Protein AF-A0A482PU15-F1 (afdb_monomer_lite)

Radius of gyration: 13.48 Å; chains: 1; bounding box: 25×33×45 Å

pLDDT: mean 84.48, std 17.41, range [38.44, 97.62]

InterPro domains:
  IPR025317 Protein of unknown function DUF4222 [PF13973] (11-62)

Secondary structure (DSSP, 8-state):
------GGGSPPP-TT-EEEETTS-EEEEEEEETTEEEEEETT--S-EEEEHHHHHHHEEEPP-----

Structure (mmCIF, N/CA/C/O backbone):
data_AF-A0A482PU15-F1
#
_entry.id   AF-A0A482PU15-F1
#
loop_
_atom_site.group_PDB
_atom_site.id
_atom_site.type_symbol
_atom_site.label_atom_id
_atom_site.label_alt_id
_atom_site.label_comp_id
_atom_site.label_asym_id
_atom_site.label_entity_id
_atom_site.label_seq_id
_atom_site.pdbx_PDB_ins_code
_atom_site.Cartn_x
_atom_site.Cartn_y
_atom_site.Cartn_z
_atom_site.occupancy
_atom_site.B_iso_or_equiv
_atom_site.auth_seq_id
_atom_site.auth_comp_id
_atom_site.auth_asym_id
_atom_site.auth_atom_id
_atom_site.pdbx_PDB_model_num
ATOM 1 N N . MET A 1 1 ? 13.660 20.539 -25.072 1.00 48.66 1 MET A N 1
ATOM 2 C CA . MET A 1 1 ? 12.360 20.133 -24.507 1.00 48.66 1 MET A CA 1
ATOM 3 C C . MET A 1 1 ? 12.400 18.631 -24.280 1.00 48.66 1 MET A C 1
ATOM 5 O O . MET A 1 1 ? 12.116 17.877 -25.191 1.00 48.66 1 MET A O 1
ATOM 9 N N . HIS A 1 2 ? 12.852 18.202 -23.105 1.00 45.59 2 HIS A N 1
ATOM 10 C CA . HIS A 1 2 ? 12.753 16.810 -22.675 1.00 45.59 2 HIS A CA 1
ATOM 11 C C . HIS A 1 2 ? 12.323 16.844 -21.215 1.00 45.59 2 HIS A C 1
ATOM 13 O O . HIS A 1 2 ? 13.146 16.916 -20.308 1.00 45.59 2 HIS A O 1
ATOM 19 N N . CYS A 1 3 ? 11.012 16.910 -21.006 1.00 46.69 3 CYS A N 1
ATOM 20 C CA . CYS A 1 3 ? 10.412 16.797 -19.687 1.00 46.69 3 CYS A CA 1
ATOM 21 C C . CYS A 1 3 ? 10.469 15.325 -19.263 1.00 46.69 3 CYS A C 1
ATOM 23 O O . CYS A 1 3 ? 9.465 14.625 -19.320 1.00 46.69 3 CYS A O 1
ATOM 25 N N . TYR A 1 4 ? 11.643 14.846 -18.858 1.00 48.22 4 TYR A N 1
ATOM 26 C CA . TYR A 1 4 ? 11.716 13.681 -17.987 1.00 48.22 4 TYR A CA 1
ATOM 27 C C . TYR A 1 4 ? 11.541 14.217 -16.569 1.00 48.22 4 TYR A C 1
ATOM 29 O O . TYR A 1 4 ? 12.506 14.623 -15.932 1.00 48.22 4 TYR A O 1
ATOM 37 N N . HIS A 1 5 ? 10.298 14.304 -16.088 1.00 51.56 5 HIS A N 1
ATOM 38 C CA . HIS A 1 5 ? 10.119 14.204 -14.642 1.00 51.56 5 HIS A CA 1
ATOM 39 C C . HIS A 1 5 ? 10.610 12.803 -14.286 1.00 51.56 5 HIS A C 1
ATOM 41 O O . HIS A 1 5 ? 10.031 11.810 -14.730 1.00 51.56 5 HIS A O 1
ATOM 47 N N . THR A 1 6 ? 11.752 12.729 -13.612 1.00 50.19 6 THR A N 1
ATOM 48 C CA . THR A 1 6 ? 12.310 11.476 -13.131 1.00 50.19 6 THR A CA 1
ATOM 49 C C . THR A 1 6 ? 11.261 10.817 -12.238 1.00 50.19 6 THR A C 1
ATOM 51 O O . THR A 1 6 ? 10.692 11.436 -11.343 1.00 50.19 6 THR A O 1
ATOM 54 N N . VAL A 1 7 ? 10.985 9.537 -12.481 1.00 54.28 7 VAL A N 1
ATOM 55 C CA . VAL A 1 7 ? 10.117 8.676 -11.651 1.00 54.28 7 VAL A CA 1
ATOM 56 C C . VAL A 1 7 ? 10.755 8.427 -10.262 1.00 54.28 7 VAL A C 1
ATOM 58 O O . VAL A 1 7 ? 10.325 7.564 -9.507 1.00 54.28 7 VAL A O 1
ATOM 61 N N . GLU A 1 8 ? 11.798 9.181 -9.916 1.00 55.84 8 GLU A N 1
ATOM 62 C CA . GLU A 1 8 ? 12.726 8.934 -8.815 1.00 55.84 8 GLU A CA 1
ATOM 63 C C . GLU A 1 8 ? 12.295 9.578 -7.489 1.00 55.84 8 GLU A C 1
ATOM 65 O O . GLU A 1 8 ? 12.876 9.254 -6.460 1.00 55.84 8 GLU A O 1
ATOM 70 N N . ASP A 1 9 ? 11.262 10.428 -7.474 1.00 63.72 9 ASP A N 1
ATOM 71 C CA . ASP A 1 9 ? 10.856 11.156 -6.257 1.00 63.72 9 ASP A CA 1
ATOM 72 C C . ASP A 1 9 ? 9.594 10.594 -5.572 1.00 63.72 9 ASP A C 1
ATOM 74 O O . ASP A 1 9 ? 9.132 11.129 -4.568 1.00 63.72 9 ASP A O 1
ATOM 78 N N . VAL A 1 10 ? 8.996 9.503 -6.077 1.00 68.50 10 VAL A N 1
ATOM 79 C CA . VAL A 1 10 ? 7.870 8.869 -5.366 1.00 68.50 10 VAL A CA 1
ATOM 80 C C . VAL A 1 10 ? 8.432 8.002 -4.236 1.00 68.50 10 VAL A C 1
ATOM 82 O O . VAL A 1 10 ? 9.070 6.985 -4.524 1.00 68.50 10 VAL A O 1
ATOM 85 N N . PRO A 1 11 ? 8.195 8.346 -2.955 1.00 82.69 11 PRO A N 1
ATOM 86 C CA . PRO A 1 11 ? 8.739 7.578 -1.847 1.00 82.69 11 PRO A CA 1
ATOM 87 C C . PRO A 1 11 ? 8.184 6.152 -1.870 1.00 82.69 11 PRO A C 1
ATOM 89 O O . PRO A 1 11 ? 6.972 5.940 -1.983 1.00 82.69 11 PRO A O 1
ATOM 92 N N . LEU A 1 12 ? 9.080 5.171 -1.734 1.00 88.50 12 LEU A N 1
ATOM 93 C CA . LEU A 1 12 ? 8.691 3.768 -1.651 1.00 88.50 12 LEU A CA 1
ATOM 94 C C . LEU A 1 12 ? 7.800 3.525 -0.420 1.00 88.50 12 LEU A C 1
ATOM 96 O O . LEU A 1 12 ? 8.031 4.131 0.635 1.00 88.50 12 LEU A O 1
ATOM 100 N N . PRO A 1 13 ? 6.808 2.620 -0.518 1.00 92.69 13 PRO A N 1
ATOM 101 C CA . PRO A 1 13 ? 6.003 2.228 0.627 1.00 92.69 13 PRO A CA 1
ATOM 102 C C . PRO A 1 13 ? 6.867 1.636 1.731 1.00 92.69 13 PRO A C 1
ATOM 104 O O . PRO A 1 13 ? 7.864 0.968 1.463 1.00 92.69 13 PRO A O 1
ATOM 107 N N . LYS A 1 14 ? 6.466 1.855 2.982 1.00 93.69 14 LYS A N 1
ATOM 108 C CA . LYS A 1 14 ? 7.158 1.314 4.155 1.00 93.69 14 LYS A CA 1
ATOM 109 C C . LYS A 1 14 ? 6.294 0.275 4.854 1.00 93.69 14 LYS A C 1
ATOM 111 O O . LYS A 1 14 ? 5.073 0.397 4.889 1.00 93.69 14 LYS A O 1
ATOM 116 N N . VAL A 1 15 ? 6.926 -0.734 5.448 1.00 95.25 15 VAL A N 1
ATOM 117 C CA . VAL A 1 15 ? 6.228 -1.697 6.314 1.00 95.25 15 VAL A CA 1
ATOM 118 C C . VAL A 1 15 ? 5.543 -0.950 7.464 1.00 95.25 15 VAL A C 1
ATOM 120 O O . VAL A 1 15 ? 6.085 0.025 7.984 1.00 95.25 15 VAL A O 1
ATOM 123 N N . ASN A 1 16 ? 4.341 -1.394 7.833 1.00 95.25 16 ASN A N 1
ATOM 124 C CA . ASN A 1 16 ? 3.418 -0.764 8.784 1.00 95.25 16 ASN A CA 1
ATOM 125 C C . ASN A 1 16 ? 2.823 0.582 8.340 1.00 95.25 16 ASN A C 1
ATOM 127 O O . ASN A 1 16 ? 2.054 1.184 9.087 1.00 95.25 16 ASN A O 1
ATOM 131 N N . GLN A 1 17 ? 3.117 1.057 7.127 1.00 94.88 17 GLN A N 1
ATOM 132 C CA . GLN A 1 17 ? 2.439 2.225 6.577 1.00 94.88 17 GLN A CA 1
ATOM 133 C C . GLN A 1 17 ? 1.033 1.850 6.103 1.00 94.88 17 GLN A C 1
ATOM 135 O O . GLN A 1 17 ? 0.830 0.824 5.440 1.00 94.88 17 GLN A O 1
ATOM 140 N N . ARG A 1 18 ? 0.063 2.710 6.426 1.00 95.75 18 ARG A N 1
ATOM 141 C CA . ARG A 1 18 ? -1.323 2.568 5.984 1.00 95.75 18 ARG A CA 1
ATOM 142 C C . ARG A 1 18 ? -1.570 3.331 4.694 1.00 95.75 18 ARG A C 1
ATOM 144 O O . ARG A 1 18 ? -1.072 4.440 4.495 1.00 95.75 18 ARG A O 1
ATOM 151 N N . TYR A 1 19 ? -2.368 2.726 3.830 1.00 95.81 19 TYR A N 1
ATOM 152 C CA . TYR A 1 19 ? -2.799 3.300 2.567 1.00 95.81 19 TYR A CA 1
ATOM 153 C C . TYR A 1 19 ? -4.302 3.116 2.391 1.00 95.81 19 TYR A C 1
ATOM 155 O O . TYR A 1 19 ? -4.889 2.167 2.909 1.00 95.81 19 TYR A O 1
ATOM 163 N N . ARG A 1 20 ? -4.916 3.992 1.598 1.00 95.62 20 ARG A N 1
ATOM 164 C CA . ARG A 1 20 ? -6.273 3.813 1.075 1.00 95.62 20 ARG A CA 1
ATOM 165 C C . ARG A 1 20 ? -6.216 3.402 -0.384 1.00 95.62 20 ARG A C 1
ATOM 167 O O . ARG A 1 20 ? -5.527 4.047 -1.176 1.00 95.62 20 ARG A O 1
ATOM 174 N N . ASP A 1 21 ? -6.938 2.343 -0.733 1.00 93.88 21 ASP A N 1
ATOM 175 C CA . ASP A 1 21 ? -7.152 1.955 -2.128 1.00 93.88 21 ASP A CA 1
ATOM 176 C C . ASP A 1 21 ? -8.185 2.877 -2.819 1.00 93.88 21 ASP A C 1
ATOM 178 O O . ASP A 1 21 ? -8.844 3.701 -2.179 1.00 93.88 21 ASP A O 1
ATOM 182 N N . ASN A 1 22 ? -8.362 2.744 -4.139 1.00 91.62 22 ASN A N 1
ATOM 183 C CA . ASN A 1 22 ? -9.348 3.553 -4.884 1.00 91.62 22 ASN A CA 1
ATOM 184 C C . ASN A 1 22 ? -10.812 3.273 -4.512 1.00 91.62 22 ASN A C 1
ATOM 186 O O . ASN A 1 22 ? -11.690 4.032 -4.911 1.00 91.62 22 ASN A O 1
ATOM 190 N N . HIS A 1 23 ? -11.084 2.184 -3.796 1.00 90.88 23 HIS A N 1
ATOM 191 C CA . HIS A 1 23 ? -12.408 1.857 -3.274 1.00 90.88 23 HIS A CA 1
ATOM 192 C C . HIS A 1 23 ? -12.611 2.404 -1.851 1.00 90.88 23 HIS A C 1
ATOM 194 O O . HIS A 1 23 ? -13.672 2.200 -1.269 1.00 90.88 23 HIS A O 1
ATOM 200 N N . GLY A 1 24 ? -11.615 3.101 -1.292 1.00 91.69 24 GLY A N 1
ATOM 201 C CA . GLY A 1 24 ? -11.643 3.663 0.054 1.00 91.69 24 GLY A CA 1
ATOM 202 C C . GLY A 1 24 ? -11.305 2.665 1.163 1.00 91.69 24 GLY A C 1
ATOM 203 O O . GLY A 1 24 ? -11.380 3.040 2.331 1.00 91.69 24 GLY A O 1
ATOM 204 N N . ALA A 1 25 ? -10.923 1.426 0.838 1.00 93.94 25 ALA A N 1
ATOM 205 C CA . ALA A 1 25 ? -10.541 0.445 1.846 1.00 93.94 25 ALA A CA 1
ATOM 206 C C . ALA A 1 25 ? -9.131 0.722 2.371 1.00 93.94 25 ALA A C 1
ATOM 208 O O . ALA A 1 25 ? -8.222 1.069 1.609 1.00 93.94 25 ALA A O 1
ATOM 209 N N . LEU A 1 26 ? -8.958 0.525 3.676 1.00 95.50 26 LEU A N 1
ATOM 210 C CA . LEU A 1 26 ? -7.672 0.651 4.340 1.00 95.50 26 LEU A CA 1
ATOM 211 C C . LEU A 1 26 ? -6.854 -0.622 4.167 1.00 95.50 26 LEU A C 1
ATOM 213 O O . LEU A 1 26 ? -7.365 -1.744 4.252 1.00 95.50 26 LEU A O 1
ATOM 217 N N . VAL A 1 27 ? -5.570 -0.420 3.895 1.00 96.50 27 VAL A N 1
ATOM 218 C CA . VAL A 1 27 ? -4.584 -1.485 3.796 1.00 96.50 27 VAL A CA 1
ATOM 219 C C . VAL A 1 27 ? -3.339 -1.131 4.588 1.00 96.50 27 VAL A C 1
ATOM 221 O O . VAL A 1 27 ? -2.953 0.035 4.663 1.00 96.50 27 VAL A O 1
ATOM 224 N N . THR A 1 28 ? -2.683 -2.151 5.125 1.00 97.19 28 THR A N 1
ATOM 225 C CA . THR A 1 28 ? -1.436 -2.015 5.880 1.00 97.19 28 THR A CA 1
ATOM 226 C C . THR A 1 28 ? -0.348 -2.808 5.180 1.00 97.19 28 THR A C 1
ATOM 228 O O . THR A 1 28 ? -0.489 -4.018 4.989 1.00 97.19 28 THR A O 1
ATOM 231 N N . VAL A 1 29 ? 0.733 -2.136 4.785 1.00 96.94 29 VAL A N 1
ATOM 232 C CA . VAL A 1 29 ? 1.889 -2.784 4.151 1.00 96.94 29 VAL A CA 1
ATOM 233 C C . VAL A 1 29 ? 2.576 -3.697 5.163 1.00 96.94 29 VAL A C 1
ATOM 235 O O . VAL A 1 29 ? 2.961 -3.253 6.242 1.00 96.94 29 VAL A O 1
ATOM 238 N N . THR A 1 30 ? 2.750 -4.968 4.812 1.00 97.38 30 THR A N 1
ATOM 239 C CA . THR A 1 30 ? 3.389 -5.977 5.670 1.00 97.38 30 THR A CA 1
ATOM 240 C C . THR A 1 30 ? 4.769 -6.388 5.174 1.00 97.38 30 THR A C 1
ATOM 242 O O . THR A 1 30 ? 5.613 -6.750 5.987 1.00 97.38 30 THR A O 1
ATOM 245 N N . SER A 1 31 ? 5.029 -6.307 3.867 1.00 96.31 31 SER A N 1
ATOM 246 C CA . SER A 1 31 ? 6.353 -6.551 3.288 1.00 96.31 31 SER A CA 1
ATOM 247 C C . SER A 1 31 ? 6.540 -5.746 2.006 1.00 96.31 31 SER A C 1
ATOM 249 O O . SER A 1 31 ? 5.591 -5.517 1.249 1.00 96.31 31 SER A O 1
ATOM 251 N N . VAL A 1 32 ? 7.778 -5.331 1.755 1.00 94.25 32 VAL A N 1
ATOM 252 C CA . VAL A 1 32 ? 8.200 -4.682 0.513 1.00 94.25 32 VAL A CA 1
ATOM 253 C C . VAL A 1 32 ? 9.376 -5.481 -0.022 1.00 94.25 32 VAL A C 1
ATOM 255 O O . VAL A 1 32 ? 10.470 -5.446 0.530 1.00 94.25 32 VAL A O 1
ATOM 258 N N . GLU A 1 33 ? 9.121 -6.234 -1.082 1.00 88.19 33 GLU A N 1
ATOM 259 C CA . GLU A 1 33 ? 10.105 -7.073 -1.759 1.00 88.19 33 GLU A CA 1
ATOM 260 C C . GLU A 1 33 ? 10.099 -6.638 -3.213 1.00 88.19 33 GLU A C 1
ATOM 262 O O . GLU A 1 33 ? 9.179 -7.009 -3.935 1.00 88.19 33 GLU A O 1
ATOM 267 N N . GLU A 1 34 ? 11.058 -5.837 -3.675 1.00 80.00 34 GLU A N 1
ATOM 268 C CA . GLU A 1 34 ? 11.074 -5.439 -5.087 1.00 80.00 34 GLU A CA 1
ATOM 269 C C . GLU A 1 34 ? 11.023 -6.686 -5.993 1.00 80.00 34 GLU A C 1
ATOM 271 O O . GLU A 1 34 ? 11.828 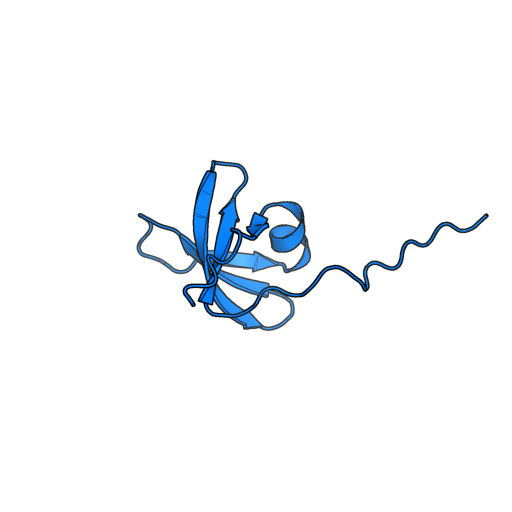-7.603 -5.813 1.00 80.00 34 GLU A O 1
ATOM 276 N N . PRO A 1 35 ? 10.042 -6.789 -6.919 1.00 87.31 35 PRO A N 1
ATOM 277 C CA . PRO A 1 35 ? 9.246 -5.712 -7.536 1.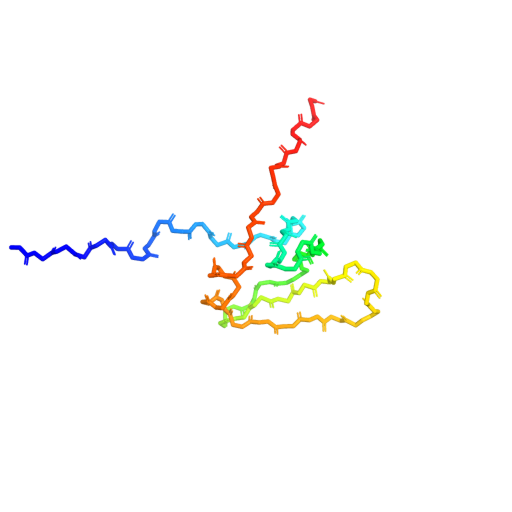00 87.31 35 PRO A CA 1
ATOM 278 C C . PRO A 1 35 ? 7.799 -5.534 -7.004 1.00 87.31 35 PRO A C 1
ATOM 280 O O . PRO A 1 35 ? 6.940 -4.980 -7.700 1.00 87.31 35 PRO A O 1
ATOM 283 N N . ARG A 1 36 ? 7.477 -6.039 -5.811 1.00 94.62 36 ARG A N 1
ATOM 284 C CA . ARG A 1 36 ? 6.120 -6.163 -5.255 1.00 94.62 36 ARG A CA 1
ATOM 285 C C . ARG A 1 36 ? 5.966 -5.584 -3.842 1.00 94.62 36 ARG A C 1
ATOM 287 O O . ARG A 1 36 ? 6.897 -5.501 -3.049 1.00 94.62 36 ARG A O 1
ATOM 294 N N . VAL A 1 37 ? 4.727 -5.239 -3.519 1.00 96.69 37 VAL A N 1
ATOM 295 C CA . VAL A 1 37 ? 4.271 -4.830 -2.190 1.00 96.69 37 VAL A CA 1
ATOM 296 C C . VAL A 1 37 ? 3.273 -5.870 -1.701 1.00 96.69 37 VAL A C 1
ATOM 298 O O . VAL A 1 37 ? 2.339 -6.224 -2.429 1.00 96.69 37 VAL A O 1
ATOM 301 N N . VAL A 1 38 ? 3.470 -6.354 -0.477 1.00 97.38 38 VAL A N 1
ATOM 302 C CA . VAL A 1 38 ? 2.540 -7.239 0.227 1.00 97.38 38 VAL A CA 1
ATOM 303 C C . VAL A 1 38 ?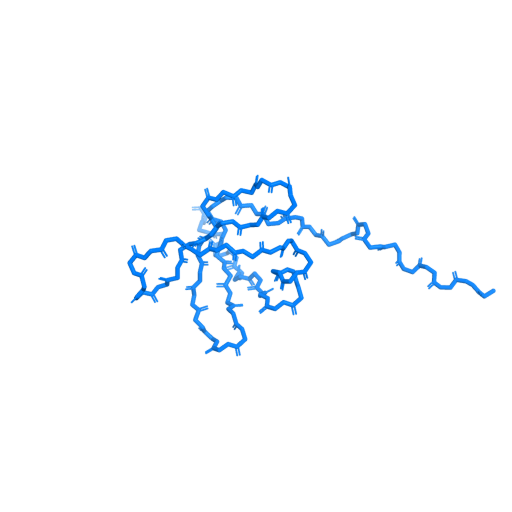 1.857 -6.438 1.328 1.00 97.38 38 VAL A C 1
ATOM 305 O O . VAL A 1 38 ? 2.507 -5.696 2.065 1.00 97.38 38 VAL A O 1
ATOM 308 N N . PHE A 1 39 ? 0.538 -6.557 1.426 1.00 97.06 39 PHE A N 1
ATOM 309 C CA . PHE A 1 39 ? -0.267 -5.821 2.394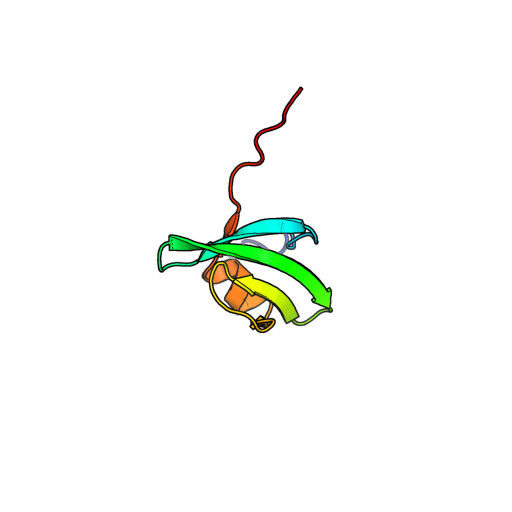 1.00 97.06 39 PHE A CA 1
ATOM 310 C C . PHE A 1 39 ? -1.474 -6.635 2.854 1.00 97.06 39 PHE A C 1
ATOM 312 O O . PHE A 1 39 ? -1.952 -7.527 2.151 1.00 97.06 39 PHE A O 1
ATOM 319 N N . MET A 1 40 ? -1.998 -6.294 4.025 1.00 97.62 40 MET A N 1
ATOM 320 C CA . MET A 1 40 ? -3.289 -6.779 4.510 1.00 97.62 40 MET A CA 1
ATOM 321 C C . MET A 1 40 ? -4.363 -5.740 4.211 1.00 97.62 40 MET A C 1
ATOM 323 O O . MET A 1 40 ? -4.106 -4.544 4.330 1.00 97.62 40 MET A O 1
ATOM 327 N N . ARG A 1 41 ? -5.556 -6.194 3.822 1.00 95.88 41 ARG A N 1
ATOM 328 C CA . ARG A 1 41 ? -6.735 -5.343 3.625 1.00 95.88 41 ARG A CA 1
ATOM 329 C C . ARG A 1 41 ? -7.706 -5.555 4.777 1.00 95.88 41 ARG A C 1
ATOM 331 O O . ARG A 1 41 ? -7.995 -6.702 5.116 1.00 95.88 41 ARG A O 1
ATOM 338 N N . ASP A 1 42 ? -8.237 -4.470 5.330 1.00 91.56 42 ASP A N 1
ATOM 339 C CA . ASP A 1 42 ? -9.208 -4.550 6.421 1.00 91.56 42 ASP A CA 1
ATOM 340 C C . ASP A 1 42 ? -10.439 -5.364 5.980 1.00 91.56 42 ASP A C 1
ATOM 342 O O . ASP A 1 42 ? -11.011 -5.139 4.911 1.00 91.56 42 ASP A O 1
ATOM 346 N N . GLY A 1 43 ? -10.821 -6.358 6.787 1.00 90.88 43 GLY A N 1
ATOM 347 C CA . GLY A 1 43 ? -11.938 -7.262 6.491 1.00 90.88 43 GLY A CA 1
ATOM 348 C C . GLY A 1 43 ? -11.629 -8.410 5.518 1.00 90.88 43 GLY A C 1
ATOM 349 O O . GLY A 1 43 ? -12.538 -9.173 5.197 1.00 90.88 43 GLY A O 1
ATOM 350 N N . TYR A 1 44 ? -10.380 -8.578 5.066 1.00 93.06 44 TYR A N 1
ATOM 351 C CA . TYR A 1 44 ? -9.961 -9.711 4.234 1.00 93.06 44 TYR A CA 1
ATOM 352 C C . TYR A 1 44 ? -8.871 -10.542 4.939 1.00 93.06 44 TYR A C 1
ATOM 354 O O . TYR A 1 44 ? -7.833 -9.995 5.312 1.00 93.06 44 TYR A O 1
ATOM 362 N N . PRO A 1 45 ? -9.061 -11.862 5.131 1.00 94.06 45 PRO A N 1
ATOM 363 C CA . PRO A 1 45 ? -8.200 -12.661 6.008 1.00 94.06 45 PRO A CA 1
ATOM 364 C C . PRO A 1 45 ? -6.857 -13.076 5.386 1.00 94.06 45 PRO 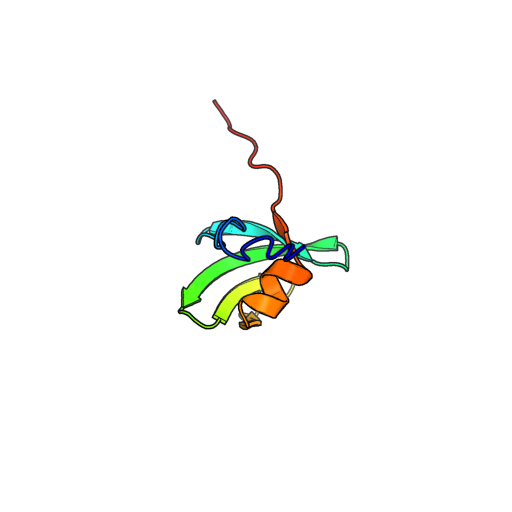A C 1
ATOM 366 O O . PRO A 1 45 ? -6.031 -13.671 6.075 1.00 94.06 45 PRO A O 1
ATOM 369 N N . HIS A 1 46 ? -6.623 -12.800 4.101 1.00 96.38 46 HIS A N 1
ATOM 370 C CA . HIS A 1 46 ? -5.429 -13.255 3.387 1.00 96.38 46 HIS A CA 1
ATOM 371 C C . HIS A 1 46 ? -4.550 -12.084 2.924 1.00 96.38 46 HIS A C 1
ATOM 373 O O . HIS A 1 46 ? -5.074 -11.026 2.561 1.00 96.38 46 HIS A O 1
ATOM 379 N N . PRO A 1 47 ? -3.217 -12.264 2.872 1.00 96.31 47 PRO A N 1
ATOM 380 C CA . PRO A 1 47 ? -2.325 -11.244 2.343 1.00 96.31 47 PRO A CA 1
ATOM 381 C C . PRO A 1 47 ? -2.601 -10.995 0.861 1.00 96.31 47 PRO A C 1
ATOM 383 O O . PRO A 1 47 ? -2.854 -11.911 0.076 1.00 96.31 47 PRO A O 1
ATOM 386 N N . CYS A 1 48 ? -2.529 -9.728 0.479 1.00 96.06 48 CYS A N 1
ATOM 387 C CA . CYS A 1 48 ? -2.644 -9.265 -0.892 1.00 96.06 48 CYS A CA 1
ATOM 388 C C . CYS A 1 48 ? -1.268 -8.853 -1.409 1.00 96.06 48 CYS A C 1
ATOM 390 O O . CYS A 1 48 ? -0.438 -8.343 -0.661 1.00 96.06 48 CYS A O 1
ATOM 392 N N . MET A 1 49 ? -1.040 -9.042 -2.706 1.00 95.56 49 MET A N 1
ATOM 393 C CA . MET A 1 49 ? 0.212 -8.685 -3.367 1.00 95.56 49 MET A CA 1
ATOM 394 C C . MET A 1 49 ? -0.083 -7.851 -4.609 1.00 95.56 49 MET A C 1
ATOM 396 O O . MET A 1 49 ? -0.953 -8.204 -5.409 1.00 95.56 49 MET A O 1
ATOM 400 N N . ARG A 1 50 ? 0.661 -6.759 -4.798 1.00 95.62 50 ARG A N 1
ATOM 401 C CA . ARG A 1 50 ? 0.625 -5.953 -6.025 1.00 95.62 50 ARG A CA 1
ATOM 402 C C . ARG A 1 50 ? 2.036 -5.588 -6.484 1.00 95.62 50 ARG A C 1
ATOM 404 O O . ARG A 1 50 ? 2.899 -5.365 -5.642 1.00 95.62 50 ARG A O 1
ATOM 411 N N . PRO A 1 51 ? 2.282 -5.482 -7.800 1.00 95.50 51 PRO A N 1
ATOM 412 C CA . PRO A 1 51 ? 3.498 -4.854 -8.307 1.00 95.50 51 PRO A CA 1
ATOM 413 C C . PRO A 1 51 ? 3.649 -3.422 -7.779 1.00 95.50 51 PRO A C 1
ATOM 415 O O . PRO A 1 51 ? 2.644 -2.719 -7.642 1.00 95.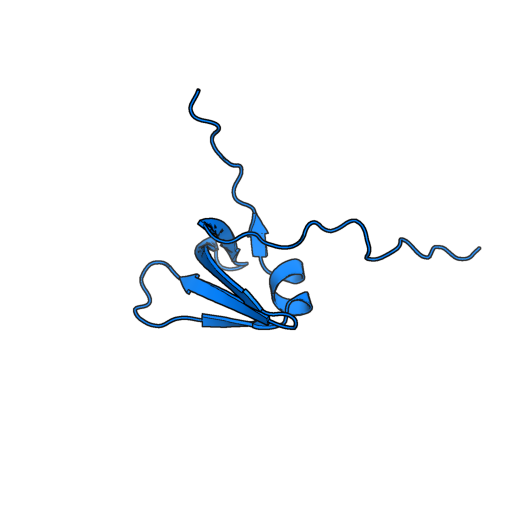50 51 PRO A O 1
ATOM 418 N N . MET A 1 52 ? 4.885 -2.968 -7.560 1.00 93.69 52 MET A N 1
ATOM 419 C CA . MET A 1 52 ? 5.189 -1.632 -7.028 1.00 93.69 52 MET A CA 1
ATOM 420 C C . MET A 1 52 ? 4.508 -0.514 -7.833 1.00 93.69 52 MET A C 1
ATOM 422 O O . MET A 1 52 ? 3.801 0.314 -7.264 1.00 93.69 52 MET A O 1
ATOM 426 N N . TYR A 1 53 ? 4.622 -0.543 -9.168 1.00 91.56 53 TYR A N 1
ATOM 427 C CA . TYR A 1 53 ? 3.998 0.458 -10.048 1.00 91.56 53 TYR A CA 1
ATOM 428 C C . TYR A 1 53 ? 2.472 0.522 -9.877 1.00 91.56 53 TYR A C 1
ATOM 430 O O . TYR A 1 53 ? 1.865 1.590 -9.925 1.00 91.56 53 TYR A O 1
ATOM 438 N N . ASN A 1 54 ? 1.838 -0.638 -9.676 1.00 94.12 54 ASN A N 1
ATOM 439 C CA . ASN A 1 54 ? 0.395 -0.726 -9.523 1.00 94.12 54 ASN A CA 1
ATOM 440 C C . ASN A 1 54 ? -0.028 -0.188 -8.158 1.00 94.12 54 ASN A C 1
ATOM 442 O O . ASN A 1 54 ? -1.019 0.531 -8.075 1.00 94.12 54 ASN A O 1
ATOM 446 N N . PHE A 1 55 ? 0.739 -0.510 -7.116 1.00 94.81 55 PHE A N 1
ATOM 447 C CA . PHE A 1 55 ? 0.498 -0.022 -5.768 1.00 94.81 55 PHE A CA 1
ATOM 448 C C . PHE A 1 55 ? 0.613 1.510 -5.713 1.00 94.81 55 PHE A C 1
ATOM 450 O O . PHE A 1 55 ? -0.347 2.188 -5.358 1.00 94.81 55 PHE A O 1
ATOM 457 N N . LEU A 1 56 ? 1.723 2.076 -6.187 1.00 91.81 56 LEU A N 1
ATOM 458 C CA . LEU A 1 56 ? 1.945 3.527 -6.182 1.00 91.81 56 LEU A CA 1
ATOM 459 C C . LEU A 1 56 ? 0.899 4.307 -7.000 1.00 91.81 56 LEU A C 1
ATOM 461 O O . LEU A 1 56 ? 0.531 5.417 -6.630 1.00 91.81 56 LEU A O 1
ATOM 465 N N . GLY A 1 57 ? 0.376 3.730 -8.087 1.00 92.56 57 GLY A N 1
ATOM 466 C CA . GLY A 1 57 ? -0.641 4.384 -8.918 1.00 92.56 57 GLY A CA 1
ATOM 467 C C . GLY A 1 57 ? -2.085 4.256 -8.416 1.00 92.56 57 GLY A C 1
ATOM 468 O O . GLY A 1 57 ? -2.979 4.899 -8.968 1.00 92.56 57 GLY A O 1
ATOM 469 N N . LYS A 1 58 ? -2.357 3.386 -7.434 1.00 94.25 58 LYS A N 1
ATOM 470 C CA . LYS A 1 58 ? -3.728 3.025 -7.016 1.00 94.25 58 LYS A CA 1
ATOM 471 C C . LYS A 1 58 ? -3.987 3.195 -5.521 1.00 94.25 58 LYS A C 1
ATOM 473 O O . LYS A 1 58 ? -5.137 3.051 -5.109 1.00 94.25 58 LYS A O 1
ATOM 478 N N . PHE A 1 59 ? -2.953 3.476 -4.740 1.00 95.00 59 PHE A N 1
ATOM 479 C CA . PHE A 1 59 ? -3.021 3.579 -3.293 1.00 95.00 59 PHE A CA 1
ATOM 480 C C . PHE A 1 59 ? -2.472 4.931 -2.854 1.00 95.00 59 PHE A C 1
ATOM 482 O O . PHE A 1 59 ? -1.441 5.383 -3.346 1.00 95.00 59 PHE A O 1
ATOM 489 N N . LYS A 1 60 ? -3.162 5.582 -1.917 1.00 93.69 60 LYS A N 1
ATOM 490 C CA . LYS A 1 60 ? -2.744 6.870 -1.353 1.00 93.69 60 LYS A CA 1
ATOM 491 C C . LYS A 1 60 ? -2.341 6.682 0.106 1.00 93.69 60 LYS A C 1
ATOM 493 O O . LYS A 1 60 ? -3.101 6.028 0.824 1.00 93.69 60 LYS A O 1
ATOM 498 N N . PRO A 1 61 ? -1.181 7.199 0.547 1.00 92.81 61 PRO A N 1
ATOM 499 C CA . PRO A 1 61 ? -0.774 7.074 1.940 1.00 92.81 61 PRO A CA 1
ATOM 500 C C . PRO A 1 61 ? -1.792 7.784 2.835 1.00 92.81 61 PRO A C 1
ATOM 502 O O . PRO A 1 61 ? -2.236 8.890 2.522 1.00 92.81 61 PRO A O 1
ATOM 505 N N . GLU A 1 62 ? -2.180 7.138 3.930 1.00 88.06 62 GLU A N 1
ATOM 506 C CA . GLU A 1 62 ? -2.925 7.817 4.988 1.00 88.06 62 GLU A CA 1
ATOM 507 C C . GLU A 1 62 ? -1.952 8.768 5.709 1.00 88.06 62 GLU A C 1
ATOM 509 O O . GLU A 1 62 ? -0.815 8.355 5.977 1.00 88.06 62 GLU A O 1
ATOM 514 N N . PRO A 1 63 ? -2.325 10.036 5.976 1.00 78.12 63 PRO A N 1
ATOM 515 C CA . PRO A 1 63 ? -1.494 10.908 6.793 1.00 78.12 63 PRO A CA 1
ATOM 516 C C . PRO A 1 63 ? -1.219 10.204 8.119 1.00 78.12 63 PRO A C 1
ATOM 518 O O . PRO A 1 63 ? -2.134 9.710 8.776 1.00 78.12 63 PRO A O 1
ATOM 521 N N . ARG A 1 64 ? 0.058 10.114 8.486 1.00 64.56 64 ARG A N 1
ATOM 522 C CA . ARG A 1 64 ? 0.433 9.614 9.801 1.00 64.56 64 ARG A CA 1
ATOM 523 C C . ARG A 1 64 ? -0.039 10.666 10.798 1.00 64.56 64 ARG A C 1
ATOM 525 O O . ARG A 1 64 ? 0.466 11.782 10.763 1.00 64.56 64 ARG A O 1
ATOM 532 N N . GLU A 1 65 ? -1.002 10.336 11.651 1.00 59.94 65 GLU A N 1
ATOM 533 C CA . GLU A 1 65 ? -1.163 11.094 12.889 1.00 59.94 65 GLU A CA 1
ATOM 534 C C . GLU A 1 65 ? 0.132 10.874 13.678 1.00 59.94 65 GLU A C 1
ATOM 536 O O . GLU A 1 65 ? 0.394 9.788 14.199 1.00 59.94 65 GLU A O 1
ATOM 541 N N . GLU A 1 66 ? 1.018 11.868 13.647 1.00 53.16 66 GLU A N 1
ATOM 542 C CA . GLU A 1 66 ? 2.136 11.973 14.574 1.00 53.16 66 GLU A CA 1
ATOM 543 C C . GLU A 1 66 ? 1.515 12.212 15.950 1.00 53.16 66 GLU A C 1
ATOM 545 O O . GLU A 1 66 ? 1.200 13.338 16.320 1.00 53.16 66 GLU A O 1
ATOM 550 N N . THR A 1 67 ? 1.218 11.127 16.669 1.00 48.88 67 THR A N 1
ATOM 551 C CA . THR A 1 67 ? 0.961 11.228 18.102 1.00 48.88 67 THR A CA 1
ATOM 552 C C . THR A 1 67 ? 2.292 11.595 18.751 1.00 48.88 67 THR A C 1
ATOM 554 O O . THR A 1 67 ? 3.250 10.825 18.658 1.00 48.88 67 THR A O 1
ATOM 557 N N . GLU A 1 68 ? 2.313 12.822 19.270 1.00 38.44 68 GLU A N 1
ATOM 558 C CA . GLU A 1 68 ? 3.335 13.494 20.085 1.00 38.44 68 GLU A CA 1
ATOM 559 C C . GLU A 1 68 ? 4.052 12.587 21.098 1.00 38.44 68 GLU A C 1
ATOM 561 O O . GLU A 1 68 ? 3.382 11.723 21.717 1.00 38.44 68 GLU A O 1
#

Sequence (68 aa):
MHCYHTVEDVPLPKVNQRYRDNHGALVTVTSVEEPRVVFMRDGYPHPCMRPMYNFLGKFKPEPREETE

Foldseek 3Di:
DDPPPDPPPQDFDDAQWWKAFPVRWIWGFHDDDPQKTWIDTPPDPDIDIDGRVVCSVGIGTDPPPPPD

Organism: Citrobacter rodentium (NCBI:txid67825)